Protein AF-A0A952PI39-F1 (afdb_monomer_lite)

Secondary structure (DSSP, 8-state):
--HHHHHHHHHHHHHHHHHHHHHHHHHHHHHHHHHHHHHHHHHHHHHHS--HHHHHHHHHHHHHHHHHHHHHHHHHHHHHHHHHHH---PPPEEEEEEEE--TTSS--EEEEEEEEEETTEEEEEE-

Radius of gyration: 45.69 Å; chains: 1; bounding box: 88×39×121 Å

Sequence (127 aa):
MDEDKIEKMAREQEERINKVLAYSERIASKHEERANKILEQAERESTRRPSLLGNLLLLALFNLIVVAMAAGTLFFGWRGYTLTTNGDTTMARVVALSESTDGDGDCCVYSPVFEYTVNGRRTPSKA

Structure (mmCIF, N/CA/C/O backbone):
data_AF-A0A952PI39-F1
#
_entry.id   AF-A0A952PI39-F1
#
loop_
_atom_site.group_PDB
_atom_site.id
_atom_site.type_symbol
_atom_site.label_atom_id
_atom_site.label_alt_id
_atom_site.label_comp_id
_atom_site.label_asym_id
_atom_site.label_entity_id
_atom_site.label_seq_id
_atom_site.pdbx_PDB_ins_code
_atom_site.Cartn_x
_atom_site.Cartn_y
_atom_site.Cartn_z
_atom_site.occupancy
_atom_site.B_iso_or_equiv
_atom_site.auth_seq_id
_atom_site.auth_comp_id
_atom_site.auth_asym_id
_atom_site.auth_atom_id
_atom_site.pdbx_PDB_model_num
ATOM 1 N N . MET A 1 1 ? 43.185 7.416 -75.578 1.00 60.94 1 MET A N 1
ATOM 2 C CA . MET A 1 1 ? 42.331 6.948 -74.467 1.00 60.94 1 MET A CA 1
ATOM 3 C C . MET A 1 1 ? 41.574 8.183 -74.046 1.00 60.94 1 MET A C 1
ATOM 5 O O . MET A 1 1 ? 42.205 9.101 -73.546 1.00 60.94 1 MET A O 1
ATOM 9 N N . ASP A 1 2 ? 40.310 8.266 -74.446 1.00 75.81 2 ASP A N 1
ATOM 10 C CA . ASP A 1 2 ? 39.622 9.548 -74.610 1.00 75.81 2 ASP A CA 1
ATOM 11 C C . ASP A 1 2 ? 39.200 10.145 -73.266 1.00 75.81 2 ASP A C 1
ATOM 13 O O . ASP A 1 2 ? 38.610 9.460 -72.427 1.00 75.81 2 ASP A O 1
ATOM 17 N N . GLU A 1 3 ? 39.534 11.417 -73.073 1.00 80.69 3 GLU A N 1
ATOM 18 C CA . GLU A 1 3 ? 39.324 12.211 -71.855 1.00 80.69 3 GLU A CA 1
ATOM 19 C C . GLU A 1 3 ? 37.841 12.224 -71.431 1.00 80.69 3 GLU A C 1
ATOM 21 O O . GLU A 1 3 ? 37.519 11.999 -70.263 1.00 80.69 3 GLU A O 1
ATOM 26 N N . ASP A 1 4 ? 36.931 12.267 -72.407 1.00 85.88 4 ASP A N 1
ATOM 27 C CA . ASP A 1 4 ? 35.478 12.151 -72.219 1.00 85.88 4 ASP A CA 1
ATOM 28 C C . ASP A 1 4 ? 35.051 10.850 -71.520 1.00 85.88 4 ASP A C 1
ATOM 30 O O . ASP A 1 4 ? 34.073 10.805 -70.766 1.00 85.88 4 ASP A O 1
ATOM 34 N N . LYS A 1 5 ? 35.780 9.751 -71.751 1.00 86.12 5 LYS A N 1
ATOM 35 C CA . LYS A 1 5 ? 35.477 8.457 -71.129 1.00 86.12 5 LYS A CA 1
ATOM 36 C C . LYS A 1 5 ? 35.853 8.463 -69.649 1.00 86.12 5 LYS A C 1
ATOM 38 O O . LYS A 1 5 ? 35.150 7.850 -68.846 1.00 86.12 5 LYS A O 1
ATOM 43 N N . ILE A 1 6 ? 36.938 9.151 -69.295 1.00 86.50 6 ILE A N 1
ATOM 44 C CA . ILE A 1 6 ? 37.399 9.306 -67.911 1.00 86.50 6 ILE A CA 1
ATOM 45 C C . ILE A 1 6 ? 36.400 10.171 -67.136 1.00 86.50 6 ILE A C 1
ATOM 47 O O . ILE A 1 6 ? 35.972 9.780 -66.051 1.00 86.50 6 ILE A O 1
ATOM 51 N N . GLU A 1 7 ? 35.942 11.276 -67.724 1.00 90.06 7 GLU A N 1
ATOM 52 C CA . GLU A 1 7 ? 34.973 12.173 -67.089 1.00 90.06 7 GLU A CA 1
ATOM 53 C C . GLU A 1 7 ? 33.597 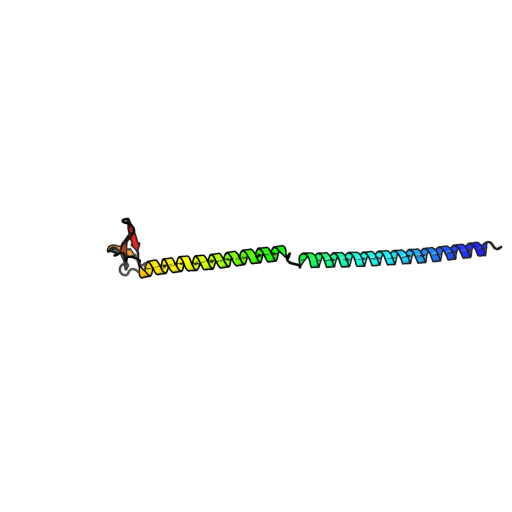11.511 -66.892 1.00 90.06 7 GLU A C 1
ATOM 55 O O . GLU A 1 7 ? 32.953 11.668 -65.851 1.00 90.06 7 GLU A O 1
ATOM 60 N N . LYS A 1 8 ? 33.153 10.696 -67.859 1.00 91.50 8 LYS A N 1
ATOM 61 C CA . LYS A 1 8 ? 31.910 9.922 -67.738 1.00 91.50 8 LYS A CA 1
ATOM 62 C C . LYS A 1 8 ? 31.990 8.872 -66.626 1.00 91.50 8 LYS A C 1
ATOM 64 O O . LYS A 1 8 ? 31.032 8.711 -65.873 1.00 91.50 8 LYS A O 1
ATOM 69 N N . MET A 1 9 ? 33.127 8.181 -66.504 1.00 89.06 9 MET A N 1
ATOM 70 C CA . MET A 1 9 ? 33.347 7.219 -65.419 1.00 89.06 9 MET A CA 1
ATOM 71 C C . MET A 1 9 ? 33.418 7.911 -64.052 1.00 89.06 9 MET A C 1
ATOM 73 O O . MET A 1 9 ? 32.863 7.382 -63.093 1.00 89.06 9 MET A O 1
ATOM 77 N N . ALA A 1 10 ? 34.038 9.092 -63.955 1.00 91.62 10 ALA A N 1
ATOM 78 C CA . ALA A 1 10 ? 34.091 9.866 -62.715 1.00 91.62 10 ALA A CA 1
ATOM 79 C C . ALA A 1 10 ? 32.688 10.282 -62.236 1.00 91.62 10 ALA A C 1
ATOM 81 O O . ALA A 1 10 ? 32.334 10.026 -61.085 1.00 91.62 10 ALA A O 1
ATOM 82 N N . ARG A 1 11 ? 31.845 10.808 -63.135 1.00 92.94 11 ARG A N 1
ATOM 83 C CA . ARG A 1 11 ? 30.452 11.169 -62.812 1.00 92.94 11 ARG A CA 1
ATOM 84 C C . ARG A 1 11 ? 29.607 9.971 -62.378 1.00 92.94 11 ARG A C 1
ATOM 86 O O . ARG A 1 11 ? 28.820 10.076 -61.441 1.00 92.94 11 ARG A O 1
ATOM 93 N N . GLU A 1 12 ? 29.789 8.817 -63.017 1.00 94.25 12 GLU A N 1
ATOM 94 C CA . GLU A 1 12 ? 29.078 7.595 -62.627 1.00 94.25 12 GLU A CA 1
ATOM 95 C C . GLU A 1 12 ? 29.500 7.100 -61.231 1.00 94.25 12 GLU A C 1
ATOM 97 O O . GLU A 1 12 ? 28.666 6.616 -60.462 1.00 94.25 12 GLU A O 1
ATOM 102 N N . GLN A 1 13 ? 30.780 7.239 -60.873 1.00 93.38 13 GLN A N 1
ATOM 103 C CA . GLN A 1 13 ? 31.269 6.897 -59.534 1.00 93.38 13 GLN A CA 1
ATOM 104 C C . GLN A 1 13 ? 30.701 7.836 -58.467 1.00 93.38 13 GLN A C 1
ATOM 106 O O . GLN A 1 13 ? 30.220 7.356 -57.442 1.00 93.38 13 GLN A O 1
ATOM 111 N N . GLU A 1 14 ? 30.680 9.146 -58.715 1.00 94.44 14 GLU A N 1
ATOM 112 C CA . GLU A 1 14 ? 30.074 10.114 -57.792 1.00 94.44 14 GLU A CA 1
ATOM 113 C C . GLU A 1 14 ? 28.583 9.839 -57.571 1.00 94.44 14 GLU A C 1
ATOM 115 O O . GLU A 1 14 ? 28.104 9.851 -56.435 1.00 94.44 14 GLU A O 1
ATOM 120 N N . GLU A 1 15 ? 27.842 9.501 -58.629 1.00 95.25 15 GLU A N 1
ATOM 121 C CA . GLU A 1 15 ? 26.426 9.150 -58.508 1.00 95.25 15 GLU A CA 1
ATOM 122 C C . GLU A 1 15 ? 26.218 7.887 -57.655 1.00 95.25 15 GLU A C 1
ATOM 124 O O . GLU A 1 15 ? 25.312 7.831 -56.816 1.00 95.25 15 GLU A O 1
ATOM 129 N N . ARG A 1 16 ? 27.072 6.870 -57.827 1.00 94.44 16 ARG A N 1
ATOM 130 C CA . ARG A 1 16 ? 27.040 5.646 -57.012 1.00 94.44 16 ARG A CA 1
ATOM 131 C C . ARG A 1 16 ? 27.375 5.934 -55.551 1.00 94.44 16 ARG A C 1
ATOM 133 O O . ARG A 1 16 ? 26.675 5.432 -54.673 1.00 94.44 16 ARG A O 1
ATOM 140 N N . ILE A 1 17 ? 28.390 6.756 -55.290 1.00 94.38 17 ILE A N 1
ATOM 141 C CA . ILE A 1 17 ? 28.786 7.154 -53.933 1.00 94.38 17 ILE A CA 1
ATOM 142 C C . ILE A 1 17 ? 27.635 7.893 -53.245 1.00 94.38 17 ILE A C 1
ATOM 144 O O . ILE A 1 17 ? 27.238 7.508 -52.146 1.00 94.38 17 ILE A O 1
ATOM 148 N N . ASN A 1 18 ? 27.017 8.864 -53.918 1.00 95.69 18 ASN A N 1
ATOM 149 C CA . ASN A 1 18 ? 25.886 9.615 -53.371 1.00 95.69 18 ASN A CA 1
ATOM 150 C C . ASN A 1 18 ? 24.670 8.719 -53.088 1.00 95.69 18 ASN A C 1
ATOM 152 O O . ASN A 1 18 ? 24.008 8.870 -52.060 1.00 95.69 18 ASN A O 1
ATOM 156 N N . LYS A 1 19 ? 24.393 7.733 -53.952 1.00 95.56 19 LYS A N 1
ATOM 157 C CA . LYS A 1 19 ? 23.325 6.745 -53.722 1.00 95.56 19 LYS A CA 1
ATOM 158 C C . LYS A 1 19 ? 23.587 5.878 -52.493 1.00 95.56 19 LYS A C 1
ATOM 160 O O . LYS A 1 19 ? 22.658 5.631 -51.724 1.00 95.56 19 LYS A O 1
ATOM 165 N N . VAL A 1 20 ? 24.825 5.422 -52.303 1.00 93.62 20 VAL A N 1
ATOM 166 C CA . VAL A 1 20 ? 25.213 4.623 -51.131 1.00 93.62 20 VAL A CA 1
ATOM 167 C C . VAL A 1 20 ? 25.115 5.460 -49.856 1.00 93.62 20 VAL A C 1
ATOM 169 O O . VAL A 1 20 ? 24.550 4.989 -48.871 1.00 93.62 20 VAL A O 1
ATOM 172 N N . LEU A 1 21 ? 25.569 6.712 -49.895 1.00 96.00 21 LEU A N 1
ATOM 173 C CA . LEU A 1 21 ? 25.535 7.621 -48.750 1.00 96.00 21 LEU A CA 1
ATOM 174 C C . LEU A 1 21 ? 24.088 7.914 -48.305 1.00 96.00 21 LEU A C 1
ATOM 176 O O . LEU A 1 21 ? 23.730 7.710 -47.142 1.00 96.00 21 LEU A O 1
ATOM 180 N N . ALA A 1 22 ? 23.206 8.222 -49.260 1.00 94.25 22 ALA A N 1
ATOM 181 C CA . ALA A 1 22 ? 21.775 8.417 -49.011 1.00 94.25 22 ALA A CA 1
ATOM 182 C C . ALA A 1 22 ? 21.042 7.135 -48.558 1.00 94.25 22 ALA A C 1
ATOM 184 O O . ALA A 1 22 ? 19.946 7.195 -47.987 1.00 94.25 22 ALA A O 1
ATOM 185 N N . TYR A 1 23 ? 21.590 5.954 -48.855 1.00 93.31 23 TYR A N 1
ATOM 186 C CA . TYR A 1 23 ? 21.069 4.684 -48.355 1.00 93.31 23 TYR A CA 1
ATOM 187 C C . TYR A 1 23 ? 21.518 4.429 -46.910 1.00 93.31 23 TYR A C 1
ATOM 189 O O . TYR A 1 23 ? 20.691 4.042 -46.082 1.00 93.31 23 TYR A O 1
ATOM 197 N N . SER A 1 24 ? 22.780 4.715 -46.572 1.00 92.38 24 SER A N 1
ATOM 198 C CA . SER A 1 24 ? 23.288 4.569 -45.203 1.00 92.38 24 SER A CA 1
ATOM 199 C C . SER A 1 24 ? 22.605 5.505 -44.206 1.00 92.38 24 SER A C 1
ATOM 201 O O . SER A 1 24 ? 22.248 5.062 -43.116 1.00 92.38 24 SER A O 1
ATOM 203 N N . GLU A 1 25 ? 22.327 6.755 -44.585 1.00 95.12 25 GLU A N 1
ATOM 204 C CA . GLU A 1 25 ? 21.616 7.708 -43.719 1.00 95.12 25 GLU A CA 1
ATOM 205 C C . GLU A 1 25 ? 20.184 7.252 -43.418 1.00 95.12 25 GLU A C 1
ATOM 207 O O . GLU A 1 25 ? 19.719 7.329 -42.281 1.00 95.12 25 GLU A O 1
ATOM 212 N N . ARG A 1 26 ? 19.490 6.693 -44.419 1.00 94.25 26 ARG A N 1
ATOM 213 C CA . ARG A 1 26 ? 18.147 6.118 -44.238 1.00 94.25 26 ARG A CA 1
ATOM 214 C C . ARG A 1 26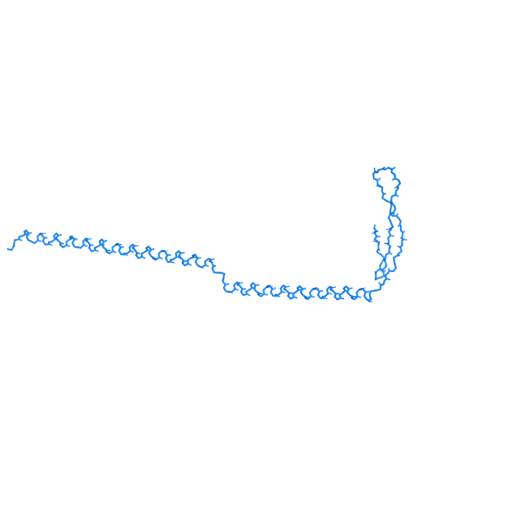 ? 18.136 4.899 -43.327 1.00 94.25 26 ARG A C 1
ATOM 216 O O . ARG A 1 26 ? 17.147 4.652 -42.640 1.00 94.25 26 ARG A O 1
ATOM 223 N N . ILE A 1 27 ? 19.206 4.112 -43.339 1.00 92.88 27 ILE A N 1
ATOM 224 C CA . ILE A 1 27 ? 19.357 2.995 -42.410 1.00 92.88 27 ILE A CA 1
ATOM 225 C C . ILE A 1 27 ? 19.584 3.534 -40.997 1.00 92.88 27 ILE A C 1
ATOM 227 O O . ILE A 1 27 ? 18.878 3.109 -40.083 1.00 92.88 27 ILE A O 1
ATOM 231 N N . ALA A 1 28 ? 20.498 4.492 -40.826 1.00 93.00 28 ALA A N 1
ATOM 232 C CA . ALA A 1 28 ? 20.803 5.094 -39.530 1.00 93.00 28 ALA A CA 1
ATOM 233 C C . ALA A 1 28 ? 19.554 5.703 -38.870 1.00 93.00 28 ALA A C 1
ATOM 235 O O . ALA A 1 28 ? 19.223 5.335 -37.744 1.00 93.00 28 ALA A O 1
ATOM 236 N N . SER A 1 29 ? 18.782 6.510 -39.602 1.00 94.81 29 SER A N 1
ATOM 237 C CA . SER A 1 29 ? 17.555 7.121 -39.071 1.00 94.81 29 SER A CA 1
ATOM 238 C C . SER A 1 29 ? 16.495 6.087 -38.685 1.00 94.81 29 SER A C 1
ATOM 240 O O . SER A 1 29 ? 15.837 6.207 -37.652 1.00 94.81 29 SER A O 1
ATOM 242 N N . LYS A 1 30 ? 16.367 5.002 -39.459 1.00 94.12 30 LYS A N 1
ATOM 243 C CA . LYS A 1 30 ? 15.449 3.900 -39.141 1.00 94.12 30 LYS A CA 1
ATOM 244 C C . LYS A 1 30 ? 15.882 3.122 -37.897 1.00 94.12 30 LYS A C 1
ATOM 246 O O . LYS A 1 30 ? 15.029 2.586 -37.187 1.00 94.12 30 LYS A O 1
ATOM 251 N N . HIS A 1 31 ? 17.185 3.025 -37.636 1.00 92.06 31 HIS A N 1
ATOM 252 C CA . HIS A 1 31 ? 17.705 2.422 -36.410 1.00 92.06 31 HIS A CA 1
ATOM 253 C C . HIS A 1 31 ? 17.492 3.325 -35.192 1.00 92.06 31 HIS A C 1
ATOM 255 O O . HIS A 1 31 ? 17.068 2.813 -34.158 1.00 92.06 31 HIS A O 1
ATOM 261 N N . GLU A 1 32 ? 17.688 4.637 -35.319 1.00 93.62 32 GLU A N 1
ATOM 262 C CA . GLU A 1 32 ? 17.390 5.608 -34.255 1.00 93.62 32 GLU A CA 1
ATOM 263 C C . GLU A 1 32 ? 15.901 5.623 -33.897 1.00 93.62 32 GLU A C 1
ATOM 265 O O . GLU A 1 32 ? 15.538 5.541 -32.725 1.00 93.62 32 GLU A O 1
ATOM 270 N N . GLU A 1 33 ? 15.015 5.622 -34.895 1.00 93.75 33 GLU A N 1
ATOM 271 C CA . GLU A 1 33 ? 13.569 5.594 -34.662 1.00 93.75 33 GLU A CA 1
ATOM 272 C C . GLU A 1 33 ? 13.134 4.305 -33.941 1.00 93.75 33 GLU A C 1
ATOM 274 O O . GLU A 1 33 ? 12.270 4.326 -33.063 1.00 93.75 33 GLU A O 1
ATOM 279 N N . ARG A 1 34 ? 13.753 3.166 -34.279 1.00 93.19 34 ARG A N 1
ATOM 280 C CA . ARG A 1 34 ? 13.524 1.896 -33.574 1.00 93.19 34 ARG A CA 1
ATOM 281 C C . ARG A 1 34 ? 14.055 1.935 -32.145 1.00 93.19 34 ARG A C 1
ATOM 283 O O . ARG A 1 34 ? 13.362 1.458 -31.253 1.00 93.19 34 ARG A O 1
ATOM 290 N N . ALA A 1 35 ? 15.241 2.499 -31.926 1.00 90.88 35 ALA A N 1
ATOM 291 C CA . ALA A 1 35 ? 15.827 2.629 -30.596 1.00 90.88 35 ALA A CA 1
ATOM 292 C C . ALA A 1 35 ? 14.957 3.509 -29.686 1.00 90.88 35 ALA A C 1
ATOM 294 O O . ALA A 1 35 ? 14.640 3.104 -28.569 1.00 90.88 35 ALA A O 1
ATOM 295 N N . ASN A 1 36 ? 14.477 4.645 -30.195 1.00 94.44 36 ASN A N 1
ATOM 296 C CA . ASN A 1 36 ? 13.594 5.539 -29.448 1.00 94.44 36 ASN A CA 1
ATOM 297 C C . ASN A 1 36 ? 12.253 4.877 -29.115 1.00 94.44 36 ASN A C 1
ATOM 299 O O . ASN A 1 36 ? 11.802 4.955 -27.977 1.00 94.44 36 ASN A O 1
ATOM 303 N N . LYS A 1 37 ? 11.650 4.136 -30.054 1.00 92.38 37 LYS A N 1
ATOM 304 C CA . LYS A 1 37 ? 10.415 3.377 -29.779 1.00 92.38 37 LYS A CA 1
ATOM 305 C C . LYS A 1 37 ? 10.604 2.320 -28.688 1.00 92.38 37 LYS A C 1
ATOM 307 O O . LYS A 1 37 ? 9.707 2.132 -27.873 1.00 92.38 37 LYS A O 1
ATOM 312 N N . ILE A 1 38 ? 11.753 1.642 -28.658 1.00 88.94 38 ILE A N 1
ATOM 313 C CA . ILE A 1 38 ? 12.073 0.646 -27.622 1.00 88.94 38 ILE A CA 1
ATOM 314 C C . ILE A 1 38 ? 12.273 1.324 -26.263 1.00 88.94 38 ILE A C 1
ATOM 316 O O . ILE A 1 38 ? 11.777 0.821 -25.258 1.00 88.94 38 ILE A O 1
ATOM 320 N N . LEU A 1 39 ? 12.957 2.470 -26.225 1.00 87.25 39 LEU A N 1
ATOM 321 C CA . LEU A 1 39 ? 13.140 3.250 -24.999 1.00 87.25 39 LEU A CA 1
ATOM 322 C C . LEU A 1 39 ? 11.803 3.741 -24.437 1.00 87.25 39 LEU A C 1
ATOM 324 O O . LEU A 1 39 ? 11.528 3.526 -23.260 1.00 87.25 39 LEU A O 1
ATOM 328 N N . GLU A 1 40 ? 10.934 4.304 -25.277 1.00 88.62 40 GLU A N 1
ATOM 329 C CA . GLU A 1 40 ? 9.595 4.729 -24.854 1.00 88.62 40 GLU A CA 1
ATOM 330 C C . GLU A 1 40 ? 8.738 3.551 -24.364 1.00 88.62 40 GLU A C 1
ATOM 332 O O . GLU A 1 40 ? 7.976 3.684 -23.403 1.00 88.62 40 GLU A O 1
ATOM 337 N N . GLN A 1 41 ? 8.850 2.381 -25.002 1.00 85.88 41 GLN A N 1
ATOM 338 C CA . GLN A 1 41 ? 8.179 1.163 -24.539 1.00 85.88 41 GLN A CA 1
ATOM 339 C C . GLN A 1 41 ? 8.710 0.707 -23.174 1.00 85.88 41 GLN A C 1
ATOM 341 O O . GLN A 1 41 ? 7.913 0.392 -22.290 1.00 85.88 41 GLN A O 1
ATOM 346 N N . ALA A 1 42 ? 10.029 0.721 -22.979 1.00 77.62 42 ALA A N 1
ATOM 347 C CA . ALA A 1 42 ? 10.667 0.331 -21.726 1.00 77.62 42 ALA A CA 1
ATOM 348 C C . ALA A 1 42 ? 10.324 1.289 -20.575 1.00 77.62 42 ALA A C 1
ATOM 350 O O . ALA A 1 42 ? 10.053 0.842 -19.460 1.00 77.62 42 ALA A O 1
ATOM 351 N N . GLU A 1 43 ? 10.276 2.597 -20.834 1.00 77.69 43 GLU A N 1
ATOM 352 C CA . GLU A 1 43 ? 9.888 3.591 -19.833 1.00 77.69 43 GLU A CA 1
ATOM 353 C C . GLU A 1 43 ? 8.432 3.386 -19.394 1.00 77.69 43 GLU A C 1
ATOM 355 O O . GLU A 1 43 ? 8.153 3.301 -18.198 1.00 77.69 43 GLU A O 1
ATOM 360 N N . ARG A 1 44 ? 7.514 3.167 -20.348 1.00 73.88 44 ARG A N 1
ATOM 361 C CA . ARG A 1 44 ? 6.104 2.864 -20.047 1.00 73.88 44 ARG A CA 1
ATOM 362 C C . ARG A 1 44 ? 5.921 1.561 -19.270 1.00 73.88 44 ARG A C 1
ATOM 364 O O . ARG A 1 44 ? 5.023 1.481 -18.433 1.00 73.88 44 ARG A O 1
ATOM 371 N N . GLU A 1 45 ? 6.733 0.538 -19.527 1.00 67.69 45 GLU A N 1
ATOM 372 C CA . GLU A 1 45 ? 6.689 -0.712 -18.757 1.00 67.69 45 GLU A CA 1
ATOM 373 C C . GLU A 1 45 ? 7.281 -0.564 -17.352 1.00 67.69 45 GLU A C 1
ATOM 375 O O . GLU A 1 45 ? 6.737 -1.132 -16.401 1.00 67.69 45 GLU A O 1
ATOM 380 N N . SER A 1 46 ? 8.336 0.239 -17.205 1.00 60.97 46 SER A N 1
ATOM 381 C CA . SER A 1 46 ? 8.944 0.575 -15.915 1.00 60.97 46 SER A CA 1
ATOM 382 C C . SER A 1 46 ? 7.947 1.285 -14.994 1.00 60.97 46 SER A C 1
ATOM 384 O O . SER A 1 46 ? 7.801 0.909 -13.832 1.00 60.97 46 SER A O 1
ATOM 386 N N . THR A 1 47 ? 7.164 2.236 -15.518 1.00 63.44 47 THR A N 1
ATOM 387 C CA . THR 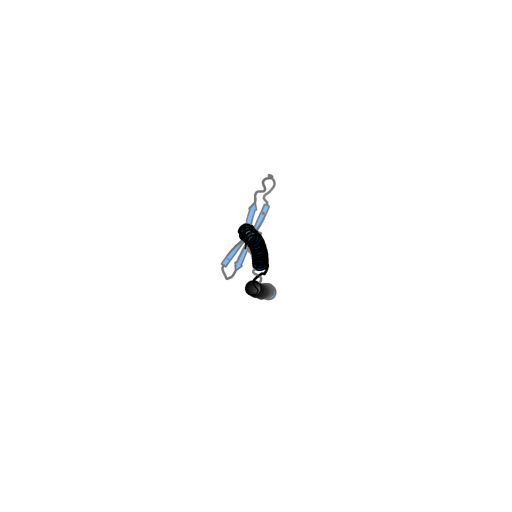A 1 47 ? 6.150 2.945 -14.718 1.00 63.44 47 THR A CA 1
ATOM 388 C C . THR A 1 47 ? 4.953 2.062 -14.340 1.00 63.44 47 THR A C 1
ATOM 390 O O . THR A 1 47 ? 4.243 2.365 -13.383 1.00 63.44 47 THR A O 1
ATOM 393 N N . ARG A 1 48 ? 4.692 0.971 -15.076 1.00 61.34 48 ARG A N 1
ATOM 394 C CA . ARG A 1 48 ? 3.477 0.150 -14.907 1.00 61.34 48 ARG A CA 1
ATOM 395 C C . ARG A 1 48 ? 3.675 -1.107 -14.063 1.00 61.34 48 ARG A C 1
ATOM 397 O O . ARG A 1 48 ? 2.685 -1.720 -13.665 1.00 61.34 48 ARG A O 1
ATOM 404 N N . ARG A 1 49 ? 4.916 -1.513 -13.782 1.00 61.38 49 ARG A N 1
ATOM 405 C CA . ARG A 1 49 ? 5.187 -2.665 -12.916 1.00 61.38 49 ARG A CA 1
ATOM 406 C C . ARG A 1 49 ? 5.311 -2.201 -11.465 1.00 61.38 49 ARG A C 1
ATOM 408 O O . ARG A 1 49 ? 6.324 -1.588 -11.132 1.00 61.38 49 ARG A O 1
ATOM 415 N N . PRO A 1 50 ? 4.339 -2.504 -10.578 1.00 62.47 50 PRO A N 1
ATOM 416 C CA . PRO A 1 50 ? 4.585 -2.341 -9.154 1.00 62.47 50 PRO A CA 1
ATOM 417 C C . PRO A 1 50 ? 5.824 -3.168 -8.813 1.00 62.47 50 PRO A C 1
ATOM 419 O O . PRO A 1 50 ? 5.930 -4.336 -9.203 1.00 62.47 50 PRO A O 1
ATOM 422 N N . SER A 1 51 ? 6.802 -2.542 -8.160 1.00 76.19 51 SER A N 1
ATOM 423 C CA . SER A 1 51 ? 8.028 -3.236 -7.793 1.00 76.19 51 SER A CA 1
ATOM 424 C C . SER A 1 51 ? 7.654 -4.460 -6.954 1.00 76.19 51 SER A C 1
ATOM 426 O O . SER A 1 51 ? 6.830 -4.373 -6.040 1.00 76.19 51 SER A O 1
ATOM 428 N N . LEU A 1 52 ? 8.234 -5.625 -7.267 1.00 74.94 52 LEU A N 1
ATOM 429 C CA . LEU A 1 52 ? 7.999 -6.859 -6.500 1.00 74.94 52 LEU A CA 1
ATOM 430 C C . LEU A 1 52 ? 8.209 -6.623 -4.997 1.00 74.94 52 LEU A C 1
ATOM 432 O O . LEU A 1 52 ? 7.464 -7.136 -4.169 1.00 74.94 52 LEU A O 1
ATOM 436 N N . LEU A 1 53 ? 9.181 -5.771 -4.673 1.00 79.88 53 LEU A N 1
ATOM 437 C CA . LEU A 1 53 ? 9.520 -5.335 -3.325 1.00 79.88 53 LEU A CA 1
ATOM 438 C C . LEU A 1 53 ? 8.396 -4.505 -2.675 1.00 79.88 53 LEU A C 1
ATOM 440 O O . LEU A 1 53 ? 8.075 -4.723 -1.509 1.00 79.88 53 LEU A O 1
ATOM 444 N N . GLY A 1 54 ? 7.746 -3.617 -3.435 1.00 82.88 54 GLY A N 1
ATOM 445 C CA . GLY A 1 54 ? 6.594 -2.838 -2.976 1.00 82.88 54 GLY A CA 1
ATOM 446 C C . GLY A 1 54 ? 5.377 -3.710 -2.667 1.00 82.88 54 GLY A C 1
ATOM 447 O O . GLY A 1 54 ? 4.758 -3.546 -1.618 1.00 82.88 54 GLY A O 1
ATOM 448 N N . ASN A 1 55 ? 5.082 -4.695 -3.518 1.00 84.69 55 ASN A N 1
ATOM 449 C CA . ASN A 1 55 ? 3.987 -5.640 -3.270 1.00 84.69 55 ASN A CA 1
ATOM 450 C C . ASN A 1 55 ? 4.241 -6.500 -2.024 1.00 84.69 55 ASN A C 1
ATOM 452 O O . ASN A 1 55 ? 3.319 -6.760 -1.255 1.00 84.69 55 ASN A O 1
ATOM 456 N N . LEU A 1 56 ? 5.491 -6.913 -1.802 1.00 87.75 56 LEU A N 1
ATOM 457 C CA . LEU A 1 56 ? 5.873 -7.726 -0.648 1.00 87.75 56 LEU A CA 1
ATOM 458 C C . LEU A 1 56 ? 5.778 -6.933 0.665 1.00 87.75 56 LEU A C 1
ATOM 460 O O . LEU A 1 56 ? 5.264 -7.445 1.658 1.00 87.75 56 LEU A O 1
ATOM 464 N N . LEU A 1 57 ? 6.202 -5.664 0.651 1.00 90.56 57 LEU A N 1
ATOM 465 C CA . LEU A 1 57 ? 6.046 -4.746 1.781 1.00 90.56 57 LEU A CA 1
ATOM 466 C C . LEU A 1 57 ? 4.565 -4.502 2.103 1.00 90.56 57 LEU A C 1
ATOM 468 O O . LEU A 1 57 ? 4.164 -4.562 3.264 1.00 90.56 57 LEU A O 1
ATOM 472 N N . LEU A 1 58 ? 3.749 -4.250 1.076 1.00 89.88 58 LEU A N 1
ATOM 473 C CA . LEU A 1 58 ? 2.321 -3.993 1.242 1.00 89.88 58 LEU A CA 1
ATOM 474 C C . LEU A 1 58 ? 1.601 -5.220 1.813 1.00 89.88 58 LEU A C 1
ATOM 476 O O . LEU A 1 58 ? 0.804 -5.081 2.738 1.00 89.88 58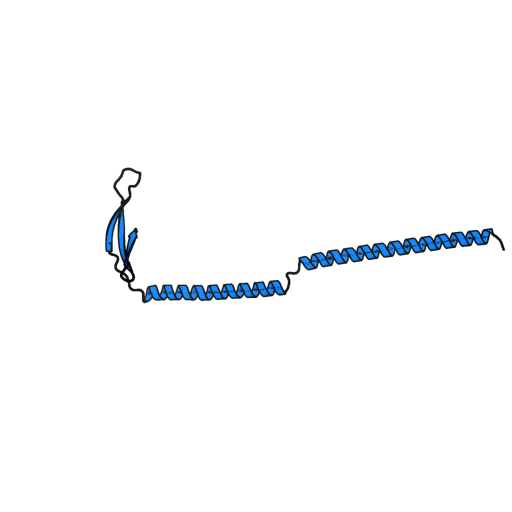 LEU A O 1
ATOM 480 N N . LEU A 1 59 ? 1.939 -6.423 1.339 1.00 92.00 59 LEU A N 1
ATOM 481 C CA . LEU A 1 59 ? 1.428 -7.681 1.887 1.00 92.00 59 LEU A CA 1
ATOM 482 C C . LEU A 1 59 ? 1.807 -7.853 3.367 1.00 92.00 59 LEU A C 1
ATOM 484 O O . LEU A 1 59 ? 0.962 -8.218 4.187 1.00 92.00 59 LEU A O 1
ATOM 488 N N . ALA A 1 60 ? 3.065 -7.577 3.721 1.00 92.62 60 ALA A N 1
ATOM 489 C CA . ALA A 1 60 ? 3.541 -7.673 5.098 1.00 92.62 60 ALA A CA 1
ATOM 490 C C . ALA A 1 60 ? 2.799 -6.699 6.029 1.00 92.62 60 ALA A C 1
ATOM 492 O O . ALA A 1 60 ? 2.354 -7.095 7.107 1.00 92.62 60 ALA A O 1
ATOM 493 N N . LEU A 1 61 ? 2.602 -5.451 5.593 1.00 95.25 61 LEU A N 1
ATOM 494 C CA . LEU A 1 61 ? 1.835 -4.449 6.337 1.00 95.25 61 LEU A CA 1
ATOM 495 C C . LEU A 1 61 ? 0.380 -4.875 6.528 1.00 95.25 61 LEU A C 1
ATOM 497 O O . LEU A 1 61 ? -0.146 -4.778 7.636 1.00 95.25 61 LEU A O 1
ATOM 501 N N . PHE A 1 62 ? -0.261 -5.383 5.475 1.00 95.75 62 PHE A N 1
ATOM 502 C CA . PHE A 1 62 ? -1.656 -5.806 5.547 1.00 95.75 62 PHE A CA 1
ATOM 503 C C . PHE A 1 62 ? -1.843 -6.961 6.535 1.00 95.75 62 PHE A C 1
ATOM 505 O O . PHE A 1 62 ? -2.734 -6.914 7.381 1.00 95.75 62 PHE A O 1
ATOM 512 N N . ASN A 1 63 ? -0.952 -7.955 6.500 1.00 95.88 63 ASN A N 1
ATOM 513 C CA . ASN A 1 63 ? -0.958 -9.050 7.470 1.00 95.88 63 ASN A CA 1
ATOM 514 C C . ASN A 1 63 ? -0.786 -8.548 8.909 1.00 95.88 63 ASN A C 1
ATOM 516 O O . ASN A 1 63 ? -1.492 -9.005 9.806 1.00 95.88 63 ASN A O 1
ATOM 520 N N . LEU A 1 64 ? 0.108 -7.583 9.138 1.00 96.12 64 LEU A N 1
ATOM 521 C CA . LEU A 1 64 ? 0.336 -7.027 10.471 1.00 96.12 64 LEU A CA 1
ATOM 522 C C . LEU A 1 64 ? -0.907 -6.293 10.998 1.00 96.12 64 LEU A C 1
ATOM 524 O O . LEU A 1 64 ? -1.278 -6.472 12.157 1.00 96.12 64 LEU A O 1
ATOM 528 N N . ILE A 1 65 ? -1.596 -5.537 10.138 1.00 96.62 65 ILE A N 1
ATOM 529 C CA . ILE A 1 65 ? -2.858 -4.865 10.481 1.00 96.62 65 ILE A CA 1
ATOM 530 C C . ILE A 1 65 ? -3.942 -5.886 10.841 1.00 96.62 65 ILE A C 1
ATOM 532 O O . ILE A 1 65 ? -4.627 -5.720 11.850 1.00 96.62 65 ILE A O 1
ATOM 536 N N . VAL A 1 66 ? -4.081 -6.960 10.059 1.00 96.94 66 VAL A N 1
ATOM 537 C CA . VAL A 1 66 ? -5.070 -8.017 10.324 1.00 96.94 66 VAL A CA 1
ATOM 538 C C . VAL A 1 66 ? -4.804 -8.690 11.672 1.00 96.94 66 VAL A C 1
ATOM 540 O O . VAL A 1 66 ? -5.729 -8.854 12.466 1.00 96.94 66 VAL A O 1
ATOM 543 N N . VAL A 1 67 ? -3.545 -9.020 11.974 1.00 97.19 67 VAL A N 1
ATOM 544 C CA . VAL A 1 67 ? -3.163 -9.605 13.270 1.00 97.19 67 VAL A CA 1
ATOM 545 C C . VAL A 1 67 ? -3.448 -8.636 14.420 1.00 97.19 67 VAL A C 1
ATOM 547 O O . VAL A 1 67 ? -3.995 -9.048 15.442 1.00 97.19 67 VAL A O 1
ATOM 550 N N . ALA A 1 68 ? -3.140 -7.348 14.253 1.00 96.12 68 ALA A N 1
ATOM 551 C CA . ALA A 1 68 ? -3.423 -6.332 15.262 1.00 96.12 68 ALA A CA 1
ATOM 552 C C . ALA A 1 68 ? -4.931 -6.181 15.523 1.00 96.12 68 ALA A C 1
ATOM 554 O O . ALA A 1 68 ? -5.352 -6.113 16.678 1.00 96.12 68 ALA A O 1
ATOM 555 N N . MET A 1 69 ? -5.758 -6.189 14.472 1.00 96.88 69 MET A N 1
ATOM 556 C CA . MET A 1 69 ? -7.216 -6.154 14.615 1.00 96.88 69 MET A CA 1
ATOM 557 C C . MET A 1 69 ? -7.760 -7.413 15.295 1.00 96.88 69 MET A C 1
ATOM 559 O O . MET A 1 69 ? -8.601 -7.309 16.189 1.00 96.88 69 MET A O 1
ATOM 563 N N . ALA A 1 70 ? -7.268 -8.597 14.930 1.00 96.06 70 ALA A N 1
ATOM 564 C CA . ALA A 1 70 ? -7.670 -9.847 15.571 1.00 96.06 70 ALA A CA 1
ATOM 565 C C . ALA A 1 70 ? -7.312 -9.856 17.068 1.00 96.06 70 ALA A C 1
ATOM 567 O O . ALA A 1 70 ? -8.155 -10.157 17.910 1.00 96.06 70 ALA A O 1
ATOM 568 N N . ALA A 1 71 ? -6.091 -9.447 17.421 1.00 95.62 71 ALA A N 1
ATOM 569 C CA . ALA A 1 71 ? -5.667 -9.348 18.814 1.00 95.62 71 ALA A CA 1
ATOM 570 C C . ALA A 1 71 ? -6.474 -8.294 19.594 1.00 95.62 71 ALA A C 1
ATOM 572 O O . ALA A 1 71 ? -6.898 -8.545 20.722 1.00 95.62 71 ALA A O 1
ATOM 573 N N . GLY A 1 72 ? -6.730 -7.131 18.987 1.00 95.12 72 GLY A N 1
ATOM 574 C CA . GLY A 1 72 ? -7.519 -6.061 19.596 1.00 95.12 72 GLY A CA 1
ATOM 575 C C . GLY A 1 72 ? -8.963 -6.483 19.864 1.00 95.12 72 GLY A C 1
ATOM 576 O O . GLY A 1 72 ? -9.459 -6.312 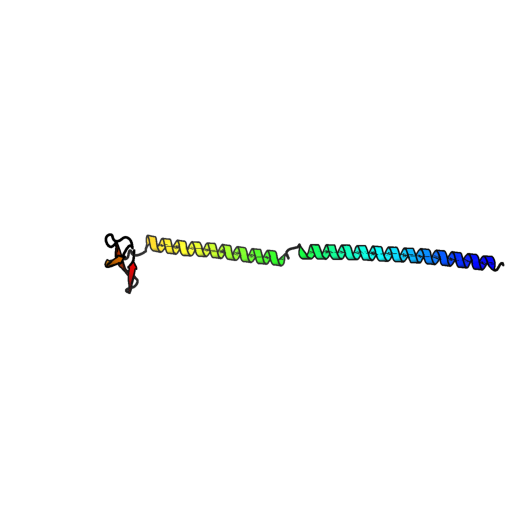20.975 1.00 95.12 72 GLY A O 1
ATOM 577 N N . THR A 1 73 ? -9.627 -7.089 18.880 1.00 94.56 73 THR A N 1
ATOM 578 C CA . THR A 1 73 ? -11.010 -7.577 19.028 1.00 94.56 73 THR A CA 1
ATOM 579 C C . THR A 1 73 ? -11.126 -8.651 20.108 1.00 94.56 73 THR A C 1
ATOM 581 O O . THR A 1 73 ? -12.026 -8.565 20.943 1.00 94.56 73 THR A O 1
ATOM 584 N N . LEU A 1 74 ? -10.179 -9.593 20.176 1.00 95.31 74 LEU A N 1
ATOM 585 C CA . LEU A 1 74 ? -10.080 -10.562 21.273 1.00 95.31 74 LEU A CA 1
ATOM 586 C C . LEU A 1 74 ? -9.899 -9.881 22.634 1.00 95.31 74 LEU A C 1
ATOM 588 O O . LEU A 1 74 ? -10.586 -10.236 23.589 1.00 95.31 74 LEU A O 1
ATOM 592 N N . PHE A 1 75 ? -9.017 -8.886 22.732 1.00 93.31 75 PHE A N 1
ATOM 593 C CA . PHE A 1 75 ? -8.768 -8.168 23.982 1.00 93.31 75 PHE A CA 1
ATOM 594 C C . PHE A 1 75 ? -10.005 -7.405 24.478 1.00 93.31 75 PHE A C 1
ATOM 596 O O . PHE A 1 75 ? -10.387 -7.536 25.644 1.00 93.31 75 PHE A O 1
ATOM 603 N N . PHE A 1 76 ? -10.658 -6.634 23.604 1.00 92.94 76 PHE A N 1
ATOM 604 C CA . PHE A 1 76 ? -11.873 -5.895 23.956 1.00 92.94 76 PHE A CA 1
ATOM 605 C C . PHE A 1 76 ? -13.043 -6.831 24.256 1.00 92.94 76 PHE A C 1
ATOM 607 O O . PHE A 1 76 ? -13.748 -6.618 25.242 1.00 92.94 76 PHE A O 1
ATOM 614 N N . GLY A 1 77 ? -13.210 -7.894 23.466 1.00 90.81 77 GLY A N 1
ATOM 615 C CA . GLY A 1 77 ? -14.222 -8.920 23.705 1.00 90.81 77 GLY A CA 1
ATOM 616 C C . GLY A 1 77 ? -14.029 -9.608 25.055 1.00 90.81 77 GLY A C 1
ATOM 617 O O . GLY A 1 77 ? -14.969 -9.694 25.841 1.00 90.81 77 GLY A O 1
ATOM 618 N N . TRP A 1 78 ? -12.798 -10.012 25.379 1.00 89.00 78 TRP A N 1
ATOM 619 C CA . TRP A 1 78 ? -12.467 -10.619 26.669 1.00 89.00 78 TRP A CA 1
ATOM 620 C C . TRP A 1 78 ? -12.732 -9.675 27.846 1.00 89.00 78 TRP A C 1
ATOM 622 O O . TRP A 1 78 ? -13.302 -10.086 28.858 1.00 89.00 78 TRP A O 1
ATOM 632 N N . ARG A 1 79 ? -12.354 -8.397 27.727 1.00 86.88 79 ARG A N 1
ATOM 633 C CA . ARG A 1 79 ? -12.624 -7.382 28.758 1.00 86.88 79 ARG A CA 1
ATOM 634 C C . ARG A 1 79 ? -14.119 -7.136 28.940 1.00 86.88 79 ARG A C 1
ATOM 636 O O . ARG A 1 79 ? -14.570 -7.101 30.079 1.00 86.88 79 ARG A O 1
ATOM 643 N N . GLY A 1 80 ? -14.875 -7.010 27.850 1.00 85.44 80 GLY A N 1
ATOM 644 C CA . GLY A 1 80 ? -16.329 -6.854 27.889 1.00 85.44 80 GLY A CA 1
ATOM 645 C C . GLY A 1 80 ? -17.023 -8.061 28.519 1.00 85.44 80 GLY A C 1
ATOM 646 O O . GLY A 1 80 ? -17.877 -7.894 29.389 1.00 85.44 80 GLY A O 1
ATOM 647 N N . TYR A 1 81 ? -16.594 -9.272 28.153 1.00 83.50 81 TYR A N 1
ATOM 648 C CA . TYR A 1 81 ? -17.078 -10.507 28.767 1.00 83.50 81 TYR A CA 1
ATOM 649 C C . TYR A 1 81 ? -16.767 -10.534 30.263 1.00 83.50 81 TYR A C 1
ATOM 651 O O . TYR A 1 81 ? -17.672 -10.709 31.067 1.00 83.50 81 TYR A O 1
ATOM 659 N N . THR A 1 82 ? -15.521 -10.246 30.648 1.00 84.50 82 THR A N 1
ATOM 660 C CA . THR A 1 82 ? -15.102 -10.202 32.056 1.00 84.50 82 THR A CA 1
ATOM 661 C C . THR A 1 82 ? -15.915 -9.189 32.864 1.00 84.50 82 THR A C 1
ATOM 663 O O . THR A 1 82 ? -16.324 -9.498 33.977 1.00 84.50 82 THR A O 1
ATOM 666 N N . LEU A 1 83 ? -16.176 -8.000 32.312 1.00 80.19 83 LEU A N 1
ATOM 667 C CA . LEU A 1 83 ? -17.013 -6.980 32.950 1.00 80.19 83 LEU A CA 1
ATOM 668 C C . LEU A 1 83 ? -18.484 -7.402 33.039 1.00 80.19 83 LEU A C 1
ATOM 670 O O . LEU A 1 83 ? -19.166 -7.022 33.977 1.00 80.19 83 LEU A O 1
ATOM 674 N N . THR A 1 84 ? -18.981 -8.187 32.088 1.00 77.06 84 THR A N 1
ATOM 675 C CA . THR A 1 84 ? -20.371 -8.665 32.109 1.00 77.06 84 THR A CA 1
ATOM 676 C C . THR A 1 84 ? -20.555 -9.823 33.086 1.00 77.06 84 THR A C 1
ATOM 678 O O . THR A 1 84 ? -21.569 -9.889 33.770 1.00 77.06 84 THR A O 1
ATOM 681 N N . THR A 1 85 ? -19.595 -10.749 33.158 1.00 78.31 85 THR A N 1
ATOM 682 C CA . THR A 1 85 ? -19.718 -11.961 33.982 1.00 78.31 85 THR A CA 1
ATOM 683 C C . THR A 1 85 ? -19.213 -11.787 35.404 1.00 78.31 85 THR A C 1
ATOM 685 O O . THR A 1 85 ? -19.752 -12.405 36.313 1.00 78.31 85 THR A O 1
ATOM 688 N N . ASN A 1 86 ? -18.164 -10.985 35.591 1.00 76.62 86 ASN A N 1
ATOM 689 C CA . ASN A 1 86 ? -17.498 -10.775 36.879 1.00 76.62 86 ASN A CA 1
ATOM 690 C C . ASN A 1 86 ? -17.475 -9.299 37.293 1.00 76.62 86 ASN A C 1
ATOM 692 O O . ASN A 1 86 ? -16.811 -8.958 38.268 1.00 76.62 86 ASN A O 1
ATOM 696 N N . GLY A 1 87 ? -18.104 -8.405 36.527 1.00 62.31 87 GLY A N 1
ATOM 697 C CA . GLY A 1 87 ? -18.178 -7.005 36.916 1.00 62.31 87 GLY A CA 1
ATOM 698 C C . GLY A 1 87 ? -19.105 -6.842 38.106 1.00 62.31 87 GLY A C 1
ATOM 699 O O . GLY A 1 87 ? -20.252 -7.286 38.080 1.00 62.31 87 GLY A O 1
ATOM 700 N N . ASP A 1 88 ? -18.605 -6.174 39.137 1.00 64.44 88 ASP A N 1
ATOM 701 C CA . ASP A 1 88 ? -19.423 -5.780 40.270 1.00 64.44 88 ASP A CA 1
ATOM 702 C C . ASP A 1 88 ? -20.456 -4.744 39.813 1.00 64.44 88 ASP A C 1
ATOM 704 O O . ASP A 1 88 ? -20.125 -3.695 39.252 1.00 64.44 88 ASP A O 1
ATOM 708 N N . THR A 1 89 ? -21.735 -5.030 40.054 1.00 65.50 89 THR A N 1
ATOM 709 C CA . THR A 1 89 ? -22.812 -4.069 39.823 1.00 65.50 89 THR A CA 1
ATOM 710 C C . THR A 1 89 ? -22.730 -2.968 40.877 1.00 65.50 89 THR A C 1
ATOM 712 O O . THR A 1 89 ? -23.073 -3.182 42.042 1.00 65.50 89 THR A O 1
ATOM 715 N N . THR A 1 90 ? -22.281 -1.776 40.489 1.00 65.31 90 THR A N 1
ATOM 716 C CA . THR A 1 90 ? -22.254 -0.622 41.392 1.00 65.31 90 THR A CA 1
ATOM 717 C C . THR A 1 90 ? -23.662 -0.058 41.577 1.00 65.31 90 THR A C 1
ATOM 719 O O . THR A 1 90 ? -24.306 0.356 40.615 1.00 65.31 90 THR A O 1
ATOM 722 N N . MET A 1 91 ? -24.128 0.017 42.826 1.00 62.94 91 MET A N 1
ATOM 723 C CA . MET A 1 91 ? -25.372 0.710 43.173 1.00 62.94 91 MET A CA 1
ATOM 724 C C . MET A 1 91 ? -25.236 2.211 42.882 1.00 62.94 91 MET A C 1
ATOM 726 O O . MET A 1 91 ? -24.356 2.879 43.432 1.00 62.94 91 MET A O 1
ATOM 730 N N . ALA A 1 92 ? -26.111 2.742 42.030 1.00 64.69 92 ALA A N 1
ATOM 731 C CA . ALA A 1 92 ? -26.223 4.173 41.777 1.00 64.69 92 ALA A CA 1
ATOM 732 C C . ALA A 1 92 ? -27.260 4.793 42.725 1.00 64.69 92 ALA A C 1
ATOM 734 O O . ALA A 1 92 ? -28.361 4.263 42.885 1.00 64.69 92 ALA A O 1
ATOM 735 N N . ARG A 1 93 ? -26.927 5.929 43.346 1.00 75.00 93 ARG A N 1
ATOM 736 C CA . ARG A 1 93 ? -27.866 6.709 44.166 1.00 75.00 93 ARG A CA 1
ATOM 737 C C . ARG A 1 93 ? -28.314 7.941 43.392 1.00 75.00 93 ARG A C 1
ATOM 739 O O . ARG A 1 93 ? -27.479 8.672 42.872 1.00 75.00 93 ARG A O 1
ATOM 746 N N . VAL A 1 94 ? -29.616 8.212 43.369 1.00 76.38 94 VAL A N 1
ATOM 747 C CA . VAL A 1 94 ? -30.126 9.503 42.886 1.00 76.38 94 VAL A CA 1
ATOM 748 C C . VAL A 1 94 ? -29.775 10.570 43.922 1.00 76.38 94 VAL A C 1
ATOM 750 O O . VAL A 1 94 ? -30.212 10.485 45.072 1.00 76.38 94 VAL A O 1
ATOM 753 N N . VAL A 1 95 ? -28.948 11.541 43.535 1.00 82.38 95 VAL A N 1
ATOM 754 C CA . VAL A 1 95 ? -28.476 12.616 44.429 1.00 82.38 95 VAL A CA 1
ATOM 755 C C . VAL A 1 95 ? -29.174 13.944 44.188 1.00 82.38 95 VAL A C 1
ATOM 757 O O . VAL A 1 95 ? -29.264 14.754 45.106 1.00 82.38 95 VAL A O 1
ATOM 760 N N . ALA A 1 96 ? -29.681 14.164 42.977 1.00 79.56 96 ALA A N 1
ATOM 761 C CA . ALA A 1 96 ? -30.397 15.375 42.612 1.00 79.56 96 ALA A CA 1
ATOM 762 C C . ALA A 1 96 ? -31.337 15.115 41.431 1.00 79.56 96 ALA A C 1
ATOM 764 O O . ALA A 1 96 ? -31.182 14.134 40.704 1.00 79.56 96 ALA A O 1
ATOM 765 N N . LEU A 1 97 ? -32.282 16.027 41.229 1.00 78.44 97 LEU A N 1
ATOM 766 C CA . LEU A 1 97 ? -33.064 16.147 40.005 1.00 78.44 97 LEU A CA 1
ATOM 767 C C . LEU A 1 97 ? -32.591 17.424 39.311 1.00 78.44 97 LEU A C 1
ATOM 769 O O . LEU A 1 97 ? -32.636 18.502 39.899 1.00 78.44 97 LEU A O 1
ATOM 773 N N . SER A 1 98 ? -32.053 17.287 38.102 1.00 76.44 98 SER A N 1
ATOM 774 C CA . SER A 1 98 ? -31.683 18.422 37.263 1.00 76.44 98 SER A CA 1
ATOM 775 C C . SER A 1 98 ? -32.936 18.887 36.545 1.00 76.44 98 SER A C 1
ATOM 777 O O . SER A 1 98 ? -33.538 18.117 35.805 1.00 76.44 98 SER A O 1
ATOM 779 N N . GLU A 1 99 ? -33.303 20.140 36.756 1.00 75.12 99 GLU A N 1
ATOM 780 C CA . GLU A 1 99 ? -34.388 20.780 36.029 1.00 75.12 99 GLU A CA 1
ATOM 781 C C . GLU A 1 99 ? -33.866 21.265 34.671 1.00 75.12 99 GLU A C 1
ATOM 783 O O . GLU A 1 99 ? -32.838 21.950 34.615 1.00 75.12 99 GLU A O 1
ATOM 788 N N . SER A 1 100 ? -34.530 20.889 33.579 1.00 68.44 100 SER A N 1
ATOM 789 C CA . SER A 1 100 ? -34.342 21.514 32.270 1.00 68.44 100 SER A CA 1
ATOM 790 C C . SER A 1 100 ? -35.590 22.298 31.894 1.00 68.44 100 SER A C 1
ATOM 792 O O . SER A 1 100 ? -36.715 21.815 32.023 1.00 68.44 100 SER A O 1
ATOM 794 N N . THR A 1 101 ? -35.376 23.530 31.446 1.00 63.62 101 THR A N 1
ATOM 795 C CA . THR A 1 101 ? -36.434 24.406 30.950 1.00 63.62 101 THR A CA 1
ATOM 796 C C . THR A 1 101 ? -36.608 24.131 29.463 1.00 63.62 101 THR A C 1
ATOM 798 O O . THR A 1 101 ? -35.771 24.543 28.658 1.00 63.62 101 THR A O 1
ATOM 801 N N . ASP A 1 102 ? -37.669 23.414 29.101 1.00 59.31 102 ASP A N 1
ATOM 802 C CA . ASP A 1 102 ? -38.085 23.328 27.705 1.00 59.31 102 ASP A CA 1
ATOM 803 C C . ASP A 1 102 ? -38.718 24.669 27.310 1.00 59.31 102 ASP A C 1
ATOM 805 O O . ASP A 1 102 ? -39.472 25.279 28.070 1.00 59.31 102 ASP A O 1
ATOM 809 N N . GLY A 1 103 ? -38.346 25.180 26.135 1.00 57.12 103 GLY A N 1
ATOM 810 C CA . GLY A 1 103 ? -38.660 26.541 25.681 1.00 57.12 103 GLY A CA 1
ATOM 811 C C . GLY A 1 103 ? -40.143 26.838 25.421 1.00 57.12 103 GLY A C 1
ATOM 812 O O . GLY A 1 103 ? -40.450 27.944 24.985 1.00 57.12 103 GLY A O 1
ATOM 813 N N . ASP A 1 104 ? -41.044 25.893 25.699 1.00 57.62 104 ASP A N 1
ATOM 814 C CA . ASP A 1 104 ? -42.457 25.925 25.302 1.00 57.62 104 ASP A CA 1
ATOM 815 C C . ASP A 1 104 ? -43.443 26.238 26.445 1.00 57.62 104 ASP A C 1
ATOM 817 O O . ASP A 1 104 ? -44.656 26.148 26.269 1.00 57.62 104 ASP A O 1
ATOM 821 N N . GLY A 1 105 ? -42.960 26.693 27.605 1.00 56.09 105 GLY A N 1
ATOM 822 C CA . GLY A 1 105 ? -43.817 27.322 28.622 1.00 56.09 105 GLY A CA 1
ATOM 823 C C . GLY A 1 105 ? -44.761 26.382 29.379 1.00 56.09 105 GLY A C 1
ATOM 824 O O . GLY A 1 105 ? -45.601 26.871 30.136 1.00 56.09 105 GLY A O 1
ATOM 825 N N . ASP A 1 106 ? -44.600 25.068 29.229 1.00 53.62 106 ASP A N 1
ATOM 826 C CA . ASP A 1 106 ? -45.231 24.064 30.083 1.00 53.62 106 ASP A CA 1
ATOM 827 C C . ASP A 1 106 ? -44.167 23.314 30.905 1.00 53.62 106 ASP A C 1
ATOM 829 O O . ASP A 1 106 ? -42.990 23.294 30.556 1.00 53.62 106 ASP A O 1
ATOM 833 N N . CYS A 1 107 ? -44.603 22.799 32.051 1.00 61.47 107 CYS A N 1
ATOM 834 C CA . CYS A 1 107 ? -43.846 22.347 33.226 1.00 61.47 107 CYS A CA 1
ATOM 835 C C . CYS A 1 107 ? -42.442 21.725 33.015 1.00 61.47 107 CYS A C 1
ATOM 837 O O . CYS A 1 107 ? -42.162 20.993 32.071 1.00 61.47 107 CYS A O 1
ATOM 839 N N . CYS A 1 108 ? -41.574 21.963 33.999 1.00 67.25 108 CYS A N 1
ATOM 840 C CA . CYS A 1 108 ? -40.171 21.581 34.037 1.00 67.25 108 CYS A CA 1
ATOM 841 C C . CYS A 1 108 ? -39.936 20.063 33.901 1.00 67.25 108 CYS A C 1
ATOM 843 O O . CYS A 1 108 ? -40.506 19.262 34.648 1.00 67.25 108 CYS A O 1
ATOM 845 N N . VAL A 1 109 ? -39.028 19.661 33.004 1.00 73.94 109 VAL A N 1
ATOM 846 C CA . VAL A 1 109 ? -38.579 18.265 32.897 1.00 73.94 109 VAL A CA 1
ATOM 847 C C . VAL A 1 109 ? -37.489 18.018 33.941 1.00 73.94 109 VAL A C 1
ATOM 849 O O . VAL A 1 109 ? -36.464 18.702 33.974 1.00 73.94 109 VAL A O 1
ATOM 852 N N . TYR A 1 110 ? -37.720 17.042 34.821 1.00 75.12 110 TYR A N 1
ATOM 853 C CA . TYR A 1 110 ? -36.765 16.640 35.853 1.00 75.12 110 TYR A CA 1
ATOM 854 C C . TYR A 1 110 ? -35.998 15.389 35.419 1.00 75.12 110 TYR A C 1
ATOM 856 O O . TYR A 1 110 ? -36.561 14.294 35.381 1.00 75.12 110 TYR A O 1
ATOM 864 N N . SER A 1 111 ? -34.696 15.531 35.171 1.00 80.44 111 SER A N 1
ATOM 865 C CA . SER A 1 111 ? -33.806 14.398 34.886 1.00 80.44 111 SER A CA 1
ATOM 866 C C . SER A 1 111 ? -33.027 13.986 36.140 1.00 80.44 111 SER A C 1
ATOM 868 O O . SER A 1 111 ? -32.383 14.834 36.770 1.00 80.44 111 SER A O 1
ATOM 870 N N . PRO A 1 112 ? -33.037 12.701 36.536 1.00 78.00 112 PRO A N 1
ATOM 871 C CA . PRO A 1 112 ? -32.280 12.237 37.693 1.00 78.00 112 PRO A CA 1
ATOM 872 C C . PRO A 1 112 ? -30.768 12.337 37.458 1.00 78.00 112 PRO A C 1
ATOM 874 O O . PRO A 1 112 ? -30.237 11.927 36.426 1.00 78.00 112 PRO A O 1
ATOM 877 N N . VAL A 1 113 ? -30.063 12.861 38.459 1.00 79.81 113 VAL A N 1
ATOM 878 C CA . VAL A 1 113 ? -28.602 12.840 38.546 1.00 79.81 113 VAL A CA 1
ATOM 879 C C . VAL A 1 113 ? -28.204 11.657 39.418 1.00 79.81 113 VAL A C 1
ATOM 881 O O . VAL A 1 113 ? -28.510 11.614 40.615 1.00 79.81 113 VAL A O 1
ATOM 884 N N . PHE A 1 114 ? -27.520 10.697 38.810 1.00 80.88 114 PHE A N 1
ATOM 885 C CA . PHE A 1 114 ? -27.023 9.499 39.465 1.00 80.88 114 PHE A CA 1
ATOM 886 C C . PHE A 1 114 ? -25.596 9.720 39.962 1.00 80.88 114 PHE A C 1
ATOM 888 O O . PHE A 1 114 ? -24.744 10.232 39.241 1.00 80.88 114 PHE A O 1
ATOM 895 N N . GLU A 1 115 ? -25.314 9.288 41.184 1.00 79.12 115 GLU A N 1
ATOM 896 C CA . GLU A 1 115 ? -23.968 9.194 41.735 1.00 79.12 115 GLU A CA 1
ATOM 897 C C . GLU A 1 115 ? -23.596 7.716 41.870 1.00 79.12 115 GLU A C 1
ATOM 899 O O . GLU A 1 115 ? -24.296 6.938 42.524 1.00 79.12 115 GLU A O 1
ATOM 904 N N . TYR A 1 116 ? -22.494 7.327 41.237 1.00 81.00 116 TYR A N 1
ATOM 905 C CA . TYR A 1 116 ? -21.931 5.979 41.307 1.00 81.00 116 TYR A CA 1
ATOM 906 C C . TYR A 1 116 ? -20.569 6.037 41.996 1.00 81.00 116 TYR A C 1
ATOM 908 O O . TYR A 1 116 ? -19.825 7.011 41.868 1.00 81.00 116 TYR A O 1
ATOM 916 N N . THR A 1 117 ? -20.253 4.992 42.764 1.00 76.00 117 THR A N 1
ATOM 917 C CA . THR A 1 117 ? -18.966 4.860 43.457 1.00 76.00 117 THR A CA 1
ATOM 918 C C . THR A 1 117 ? -18.069 3.908 42.679 1.00 76.00 117 THR A C 1
ATOM 920 O O . THR A 1 117 ? -18.310 2.707 42.653 1.00 76.00 117 THR A O 1
ATOM 923 N N . VAL A 1 118 ? -17.015 4.431 42.059 1.00 74.88 118 VAL A N 1
ATOM 924 C CA . VAL A 1 118 ? -16.041 3.641 41.294 1.00 74.88 118 VAL A CA 1
ATOM 925 C C . VAL A 1 118 ? -14.687 3.784 41.970 1.00 74.88 118 VAL A C 1
ATOM 927 O O . VAL A 1 118 ? -14.176 4.894 42.110 1.00 74.88 118 VAL A O 1
ATOM 930 N N . ASN A 1 119 ? -14.103 2.671 42.423 1.00 76.69 119 ASN A N 1
ATOM 931 C CA . ASN A 1 119 ? -12.806 2.660 43.116 1.00 76.69 119 ASN A CA 1
ATOM 932 C C . ASN A 1 119 ? -12.734 3.659 44.295 1.00 76.69 119 ASN A C 1
ATOM 934 O O . ASN A 1 119 ? -11.746 4.373 44.461 1.00 76.69 119 ASN A O 1
ATOM 938 N N . GLY A 1 120 ? -13.813 3.768 45.081 1.00 75.25 120 GLY A N 1
ATOM 939 C CA . GLY A 1 120 ? -13.909 4.683 46.228 1.00 75.25 120 GLY A CA 1
ATOM 940 C C . GLY A 1 120 ? -14.114 6.163 45.875 1.00 75.25 120 GLY A C 1
ATOM 941 O O . GLY A 1 120 ? -14.210 6.993 46.777 1.00 75.25 120 GLY A O 1
ATOM 942 N N . ARG A 1 121 ? -14.211 6.514 44.586 1.00 77.69 121 ARG A N 1
ATOM 943 C CA . ARG A 1 121 ? -14.520 7.871 44.119 1.00 77.69 121 ARG A CA 1
ATOM 944 C C . ARG A 1 121 ? -15.977 7.971 43.697 1.00 77.69 121 ARG A C 1
ATOM 946 O O . ARG A 1 121 ? -16.480 7.098 42.996 1.00 77.69 121 ARG A O 1
ATOM 953 N N . ARG A 1 122 ? -16.634 9.051 44.115 1.00 79.94 122 ARG A N 1
ATOM 954 C CA . ARG A 1 122 ? -18.001 9.367 43.707 1.00 79.94 122 ARG A CA 1
ATOM 955 C C . ARG A 1 122 ? -17.978 10.174 42.419 1.00 79.94 122 ARG A C 1
ATOM 9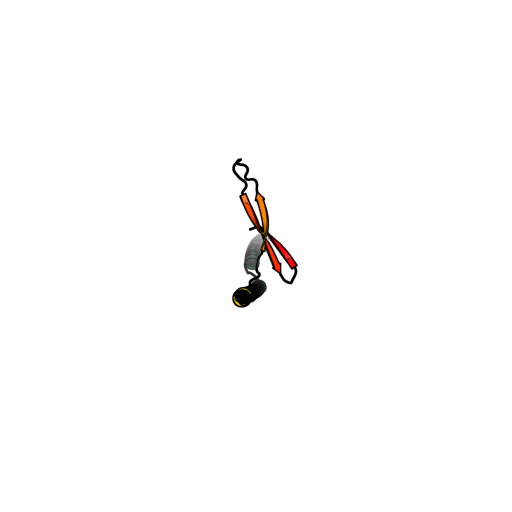57 O O . ARG A 1 122 ? -17.305 11.201 42.346 1.00 79.94 122 ARG A O 1
ATOM 964 N N . THR A 1 123 ? -18.691 9.696 41.414 1.00 79.50 123 THR A N 1
ATOM 965 C CA . THR A 1 123 ? -18.761 10.318 40.092 1.00 79.50 123 THR A CA 1
ATOM 966 C C . THR A 1 123 ? -20.223 10.571 39.732 1.00 79.50 123 THR A C 1
ATOM 968 O O . THR A 1 123 ? -21.005 9.618 39.745 1.00 79.50 123 THR A O 1
ATOM 971 N N . PRO A 1 124 ? -20.612 11.828 39.448 1.00 77.50 124 PRO A N 1
ATOM 972 C CA . PRO A 1 124 ? -21.962 12.148 39.001 1.00 77.50 124 PRO A CA 1
ATOM 973 C C . PRO A 1 124 ? -22.125 11.896 37.491 1.00 77.50 124 PRO A C 1
ATOM 975 O O . PRO A 1 124 ? -21.264 12.287 36.705 1.00 77.50 124 PRO A O 1
ATOM 978 N N . SER A 1 125 ? -23.257 11.318 37.082 1.00 75.75 125 SER A N 1
ATOM 979 C CA . SER A 1 125 ? -23.741 11.278 35.690 1.00 75.75 125 SER A CA 1
ATOM 980 C C . SER A 1 125 ? -25.189 11.720 35.646 1.00 75.75 125 SER A C 1
ATOM 982 O O . SER A 1 125 ? -25.978 11.415 36.541 1.00 75.75 125 SER A O 1
ATOM 984 N N . LYS A 1 126 ? -25.550 12.404 34.567 1.00 75.12 126 LYS A N 1
ATOM 985 C CA . LYS A 1 126 ? -26.945 12.659 34.211 1.00 75.12 126 LYS A CA 1
ATOM 986 C C . LYS A 1 126 ? -27.425 11.503 33.331 1.00 75.12 126 LYS A C 1
ATOM 988 O O . LYS A 1 126 ? -26.609 10.962 32.580 1.00 75.12 126 LYS A O 1
ATOM 993 N N . ALA A 1 127 ? -28.678 11.087 33.495 1.00 63.59 127 ALA A N 1
ATOM 994 C CA . ALA A 1 127 ? -29.353 10.261 32.493 1.00 63.59 127 ALA A CA 1
ATOM 995 C C . ALA A 1 127 ? -29.874 11.115 31.338 1.00 63.59 127 ALA A C 1
ATOM 997 O O . ALA A 1 127 ? -30.124 12.322 31.574 1.00 63.59 127 ALA A O 1
#

pLDDT: mean 82.49, std 11.92, range [53.62, 97.19]

Foldseek 3Di:
DDPVVVVVVVVVVVVVVVVVVVVVVVVVVVVVVVVVVVVVVVVVVVVPDDPPVNVVVVVVVVVVVVVVVVVVCVVVVVVVVCCVPVNDDWDWDQPAWDWDDDPPPDDTDTWTWIWTQDPNDTDIDTD